Protein AF-A0A843GRK3-F1 (afdb_monomer_lite)

Structure (mmCIF, N/CA/C/O backbone):
data_AF-A0A843GRK3-F1
#
_entry.id   AF-A0A843GRK3-F1
#
loop_
_atom_site.group_PDB
_atom_site.id
_atom_site.type_symbol
_atom_site.label_atom_id
_atom_site.label_alt_id
_atom_site.label_comp_id
_atom_site.label_asym_id
_atom_site.label_entity_id
_atom_site.label_seq_id
_atom_site.pdbx_PDB_ins_code
_atom_site.Cartn_x
_atom_site.Cartn_y
_atom_site.Cartn_z
_atom_site.occupancy
_atom_site.B_iso_or_equiv
_atom_site.auth_seq_id
_atom_site.auth_comp_id
_atom_site.auth_asym_id
_atom_site.auth_atom_id
_atom_site.pdbx_PDB_model_num
ATOM 1 N N . MET A 1 1 ? -44.134 10.421 5.599 1.00 47.56 1 MET A N 1
ATOM 2 C CA . MET A 1 1 ? -42.743 10.461 6.089 1.00 47.56 1 MET A CA 1
ATOM 3 C C . MET A 1 1 ? -41.896 9.728 5.068 1.00 47.56 1 MET A C 1
ATOM 5 O O . MET A 1 1 ? -41.775 8.516 5.137 1.00 47.56 1 MET A O 1
ATOM 9 N N . ILE A 1 2 ? -41.442 10.441 4.043 1.00 48.81 2 ILE A N 1
ATOM 10 C CA . ILE A 1 2 ? -40.473 9.921 3.079 1.00 48.81 2 ILE A CA 1
ATOM 11 C C . ILE A 1 2 ? -39.260 10.805 3.314 1.00 48.81 2 ILE A C 1
ATOM 13 O O . ILE A 1 2 ? -39.297 11.988 2.995 1.00 48.81 2 ILE A O 1
ATOM 17 N N . SER A 1 3 ? -38.267 10.273 4.019 1.00 51.81 3 SER A N 1
ATOM 18 C CA . SER A 1 3 ? -36.992 10.953 4.215 1.00 51.81 3 SER A CA 1
ATOM 19 C C . SER A 1 3 ? -36.335 11.049 2.842 1.00 51.81 3 SER A C 1
ATOM 21 O O . SER A 1 3 ? -36.055 10.016 2.234 1.00 51.81 3 SER A O 1
ATOM 23 N N . ASN A 1 4 ? -36.220 12.274 2.323 1.00 56.16 4 ASN A N 1
ATOM 24 C CA . ASN A 1 4 ? -35.688 12.580 0.999 1.00 56.16 4 ASN A CA 1
ATOM 25 C C . ASN A 1 4 ? -34.422 11.767 0.710 1.00 56.16 4 ASN A C 1
ATOM 27 O O . ASN A 1 4 ? -33.422 11.877 1.413 1.00 56.16 4 ASN A O 1
ATOM 31 N N . ALA A 1 5 ? -34.464 11.003 -0.379 1.00 56.88 5 ALA A N 1
ATOM 32 C CA . ALA A 1 5 ? -33.323 10.335 -0.994 1.00 56.88 5 ALA A CA 1
ATOM 33 C C . ALA A 1 5 ? -32.427 11.340 -1.752 1.00 56.88 5 ALA A C 1
ATOM 35 O O . ALA A 1 5 ? -32.024 11.101 -2.887 1.00 56.88 5 ALA A O 1
ATOM 36 N N . GLU A 1 6 ? -32.148 12.486 -1.132 1.00 56.94 6 GLU A N 1
ATOM 37 C CA . GLU A 1 6 ? -31.267 13.541 -1.639 1.00 56.94 6 GLU A CA 1
ATOM 38 C C . GLU A 1 6 ? -30.058 13.690 -0.717 1.00 56.94 6 GLU A C 1
ATOM 40 O O . GLU A 1 6 ? -29.750 14.771 -0.229 1.00 56.94 6 GLU A O 1
ATOM 45 N N . GLU A 1 7 ? -29.348 12.596 -0.461 1.00 54.31 7 GLU A N 1
ATOM 46 C CA . GLU A 1 7 ? -28.034 12.690 0.160 1.00 54.31 7 GLU A CA 1
ATOM 47 C C . GLU A 1 7 ? -26.990 11.945 -0.672 1.00 54.31 7 GLU A C 1
ATOM 49 O O . GLU A 1 7 ? -27.136 10.784 -1.048 1.00 54.31 7 GLU A O 1
ATOM 54 N N . VAL A 1 8 ? -25.895 12.671 -0.900 1.00 54.28 8 VAL A N 1
ATOM 55 C CA . VAL A 1 8 ? -24.585 12.221 -1.382 1.00 54.28 8 VAL A CA 1
ATOM 56 C C . VAL A 1 8 ? -24.402 12.098 -2.901 1.00 54.28 8 VAL A C 1
ATOM 58 O O . VAL A 1 8 ? -23.843 11.137 -3.419 1.00 54.28 8 VAL A O 1
ATOM 61 N N . SER A 1 9 ? -24.711 13.174 -3.627 1.00 56.28 9 SER A N 1
ATOM 62 C CA . SER A 1 9 ? -23.979 13.506 -4.861 1.00 56.28 9 SER A CA 1
ATOM 63 C C . SER A 1 9 ? -23.009 14.666 -4.606 1.00 56.28 9 SER A C 1
ATOM 65 O O . SER A 1 9 ? -23.150 15.755 -5.156 1.00 56.28 9 SER A O 1
ATOM 67 N N . GLN A 1 10 ? -21.998 14.444 -3.760 1.00 49.47 10 GLN A N 1
ATOM 68 C CA . GLN A 1 10 ? -20.845 15.341 -3.649 1.00 49.47 10 GLN A CA 1
ATOM 69 C C . GLN A 1 10 ? -19.537 14.564 -3.822 1.00 49.47 10 GLN A C 1
ATOM 71 O O . GLN A 1 10 ? -19.000 13.966 -2.900 1.00 49.47 10 GLN A O 1
ATOM 76 N N . GLY A 1 11 ? -19.000 14.613 -5.042 1.00 45.84 11 GLY A N 1
ATOM 77 C CA . GLY A 1 11 ? -17.569 14.823 -5.251 1.00 45.84 11 GLY A CA 1
ATOM 78 C C . GLY A 1 11 ? -16.589 13.842 -4.606 1.00 45.84 11 GLY A C 1
ATOM 79 O O . GLY A 1 11 ? -15.593 14.290 -4.039 1.00 45.84 11 GLY A O 1
ATOM 80 N N . TYR A 1 12 ? -16.760 12.528 -4.771 1.00 50.28 12 TYR A N 1
ATOM 81 C CA . TYR A 1 12 ? -15.660 11.584 -4.532 1.00 50.28 12 TYR A CA 1
ATOM 82 C C . TYR A 1 12 ? -14.579 11.746 -5.617 1.00 50.28 12 TYR A C 1
ATOM 84 O O . TYR A 1 12 ? -14.384 10.889 -6.480 1.00 50.28 12 TYR A O 1
ATOM 92 N N . ARG A 1 13 ? -13.810 12.843 -5.563 1.00 57.78 13 ARG A N 1
ATOM 93 C CA . ARG A 1 13 ? -12.440 12.833 -6.079 1.00 57.78 13 ARG A CA 1
ATOM 94 C C . ARG A 1 13 ? -11.702 11.821 -5.215 1.00 57.78 13 ARG A C 1
ATOM 96 O O . ARG A 1 13 ? -11.226 12.172 -4.139 1.00 57.78 13 ARG A O 1
ATOM 103 N N . LYS A 1 14 ? -11.684 10.556 -5.650 1.00 67.38 14 LYS A N 1
ATOM 104 C CA . LYS A 1 14 ? -10.929 9.476 -5.010 1.00 67.38 14 LYS A CA 1
ATOM 105 C C . LYS A 1 14 ? -9.499 9.979 -4.832 1.00 67.38 14 LYS A C 1
ATOM 107 O O . LYS A 1 14 ? -8.753 10.080 -5.805 1.00 67.38 14 LYS A O 1
ATOM 112 N N . LYS A 1 15 ? -9.155 10.394 -3.609 1.00 80.88 15 LYS A N 1
ATOM 113 C CA . LYS A 1 15 ? -7.813 10.875 -3.288 1.00 80.88 15 LYS A CA 1
ATOM 114 C C . LYS A 1 15 ? -6.880 9.703 -3.551 1.00 80.88 15 LYS A C 1
ATOM 116 O O . LYS A 1 15 ? -7.153 8.593 -3.109 1.00 80.88 15 LYS A O 1
ATOM 121 N N . LEU A 1 16 ? -5.841 9.921 -4.344 1.00 87.19 16 LEU A N 1
ATOM 122 C CA . LEU A 1 16 ? -4.879 8.872 -4.646 1.00 87.19 16 LEU A CA 1
ATOM 123 C C . LEU A 1 16 ? -3.692 9.012 -3.711 1.00 87.19 16 LEU A C 1
ATOM 125 O O . LEU A 1 16 ? -3.147 10.103 -3.562 1.00 87.19 16 LEU A O 1
ATOM 129 N N . TYR A 1 17 ? -3.290 7.901 -3.113 1.00 87.69 17 TYR A N 1
ATOM 130 C CA . TYR A 1 17 ? -2.092 7.820 -2.300 1.00 87.69 17 TYR A CA 1
ATOM 131 C C . TYR A 1 17 ? -0.937 7.254 -3.138 1.00 87.69 17 TYR A C 1
ATOM 133 O O . TYR A 1 17 ? -1.005 6.086 -3.538 1.00 87.69 17 TYR A O 1
ATOM 141 N N . PRO A 1 18 ? 0.108 8.047 -3.443 1.00 90.06 18 PRO A N 1
ATOM 142 C CA . PRO A 1 18 ? 1.301 7.547 -4.110 1.00 90.06 18 PRO A CA 1
ATOM 143 C C . PRO A 1 18 ? 2.212 6.830 -3.107 1.00 90.06 18 PRO A C 1
ATOM 145 O O . PRO A 1 18 ? 2.688 7.410 -2.133 1.00 90.06 18 PRO A O 1
ATOM 148 N N . CYS A 1 19 ? 2.504 5.565 -3.376 1.00 89.81 19 CYS A N 1
ATOM 149 C CA . CYS A 1 19 ? 3.395 4.729 -2.588 1.00 89.81 19 CYS A CA 1
ATOM 150 C C . CYS A 1 19 ? 4.629 4.362 -3.414 1.00 89.81 19 CYS A C 1
ATOM 152 O O . CYS A 1 19 ? 4.516 3.827 -4.513 1.00 89.81 19 CYS A O 1
ATOM 154 N N . PHE A 1 20 ? 5.815 4.613 -2.864 1.00 89.81 20 PHE A N 1
ATOM 155 C CA . PHE A 1 20 ? 7.101 4.273 -3.490 1.00 89.81 20 PHE A CA 1
ATOM 156 C C . PHE A 1 20 ? 7.812 3.110 -2.788 1.00 89.81 20 PHE A C 1
ATOM 158 O O . PHE A 1 20 ? 8.864 2.660 -3.236 1.00 89.81 20 PHE A O 1
ATOM 165 N N . SER A 1 21 ? 7.279 2.648 -1.653 1.00 88.38 21 SER A N 1
ATOM 166 C CA . SER A 1 21 ? 7.928 1.631 -0.830 1.00 88.38 21 SER A CA 1
ATOM 167 C C . SER A 1 21 ? 7.387 0.242 -1.177 1.00 88.38 21 SER A C 1
ATOM 169 O O . SER A 1 21 ? 6.205 -0.019 -0.940 1.00 88.38 21 SER A O 1
ATOM 171 N N . PRO A 1 22 ? 8.224 -0.681 -1.684 1.00 88.88 22 PRO A N 1
ATOM 172 C CA . PRO A 1 22 ? 7.783 -2.037 -2.005 1.00 88.88 22 PRO A CA 1
ATOM 173 C C . PRO A 1 22 ? 7.341 -2.818 -0.758 1.00 88.88 22 PRO A C 1
ATOM 175 O O . PRO A 1 22 ? 6.467 -3.674 -0.856 1.00 88.88 22 PRO A O 1
ATOM 178 N N . ASN A 1 23 ? 7.893 -2.505 0.421 1.00 89.50 23 ASN A N 1
ATOM 179 C CA . ASN A 1 23 ? 7.482 -3.135 1.680 1.00 89.50 23 ASN A CA 1
ATOM 180 C C . ASN A 1 23 ? 6.081 -2.684 2.099 1.00 89.50 23 ASN A C 1
ATOM 182 O O . ASN A 1 23 ? 5.262 -3.512 2.480 1.00 89.50 23 ASN A O 1
ATOM 186 N N . LEU A 1 24 ? 5.788 -1.386 1.960 1.00 88.19 24 LEU A N 1
ATOM 187 C CA . LEU A 1 24 ? 4.450 -0.862 2.229 1.00 88.19 24 LEU A CA 1
ATOM 188 C C . LEU A 1 24 ? 3.430 -1.403 1.221 1.00 88.19 24 LEU A C 1
ATOM 190 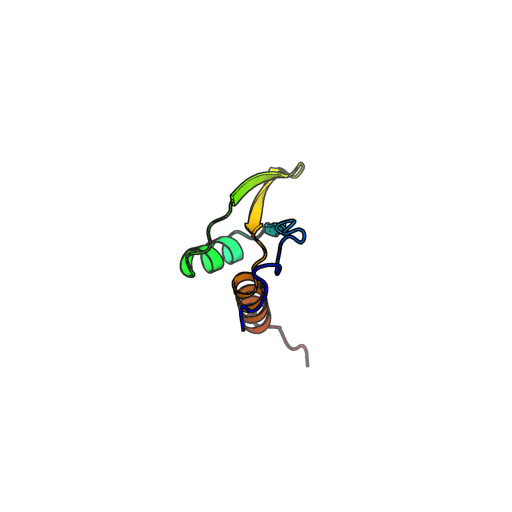O O . LEU A 1 24 ? 2.320 -1.746 1.602 1.00 88.19 24 LEU A O 1
ATOM 194 N N . LYS A 1 25 ? 3.817 -1.539 -0.054 1.00 91.12 25 LYS A N 1
ATOM 195 C CA . LYS A 1 25 ? 2.980 -2.180 -1.077 1.00 91.12 25 LYS A CA 1
ATOM 196 C C . LYS A 1 25 ? 2.587 -3.602 -0.661 1.00 91.12 25 LYS A C 1
ATOM 198 O O . LYS A 1 25 ? 1.404 -3.910 -0.650 1.00 91.12 25 LYS A O 1
ATOM 203 N N . LYS A 1 26 ? 3.560 -4.433 -0.269 1.00 90.56 26 LYS A N 1
ATOM 204 C CA . LYS A 1 26 ? 3.302 -5.810 0.185 1.00 90.56 26 LYS A CA 1
ATOM 205 C C . LYS A 1 26 ? 2.404 -5.864 1.420 1.00 90.56 26 LYS A C 1
ATOM 207 O O . LYS A 1 26 ? 1.553 -6.739 1.497 1.00 90.56 26 LYS A O 1
ATOM 212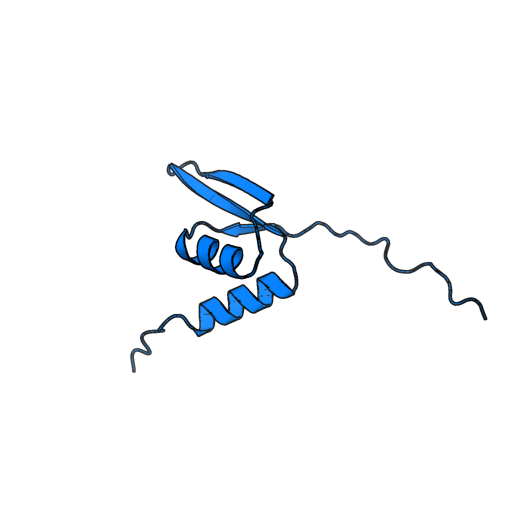 N N . PHE A 1 27 ? 2.592 -4.940 2.364 1.00 91.19 27 PHE A N 1
ATOM 213 C CA . PHE A 1 27 ? 1.729 -4.825 3.538 1.00 91.19 27 PHE A CA 1
ATOM 214 C C . PHE A 1 27 ? 0.282 -4.527 3.131 1.00 91.19 27 PHE A C 1
ATOM 216 O O . PHE A 1 27 ? -0.618 -5.259 3.511 1.00 91.19 27 PHE A O 1
ATOM 223 N N . LEU A 1 28 ? 0.061 -3.528 2.274 1.00 90.62 28 LEU A N 1
ATOM 224 C CA . LEU A 1 28 ? -1.279 -3.213 1.770 1.00 90.62 28 LEU A CA 1
ATOM 225 C C . LEU A 1 28 ? -1.892 -4.393 0.991 1.00 90.62 28 LEU A C 1
ATOM 227 O O . LEU A 1 28 ? -3.050 -4.733 1.216 1.00 90.62 28 LEU A O 1
ATOM 231 N N . GLU A 1 29 ? -1.111 -5.081 0.153 1.00 90.56 29 GLU A N 1
ATOM 232 C CA . GLU A 1 29 ? -1.570 -6.270 -0.583 1.00 90.56 29 GLU A CA 1
ATOM 233 C C . GLU A 1 29 ? -1.978 -7.420 0.356 1.00 90.56 29 GLU A C 1
ATOM 235 O O . GLU A 1 29 ? -2.957 -8.109 0.076 1.00 90.56 29 GLU A O 1
ATOM 240 N N . ALA A 1 30 ? -1.294 -7.600 1.493 1.00 91.12 30 ALA A N 1
ATOM 241 C CA . ALA A 1 30 ? -1.670 -8.586 2.512 1.00 91.12 30 ALA A CA 1
ATOM 242 C C . ALA A 1 30 ? -3.014 -8.264 3.192 1.00 91.12 30 ALA A C 1
ATOM 244 O O . ALA A 1 30 ? -3.702 -9.172 3.651 1.00 91.12 30 ALA A O 1
ATOM 245 N N . HIS A 1 31 ? -3.411 -6.990 3.204 1.00 89.44 31 HIS A N 1
ATOM 246 C CA . HIS A 1 31 ? -4.709 -6.522 3.690 1.00 89.44 31 HIS A CA 1
ATOM 247 C C . HIS A 1 31 ? -5.757 -6.397 2.565 1.00 89.44 31 HIS A C 1
ATOM 249 O O . HIS A 1 31 ? -6.757 -5.710 2.731 1.00 89.44 31 HIS A O 1
ATOM 255 N N . ASN A 1 32 ? -5.564 -7.079 1.426 1.00 90.81 32 ASN A N 1
ATOM 256 C CA . ASN A 1 32 ? -6.444 -7.048 0.244 1.00 90.81 32 ASN A CA 1
ATOM 257 C C . ASN A 1 32 ? -6.544 -5.681 -0.458 1.00 90.81 32 ASN A C 1
ATOM 259 O O . ASN A 1 32 ? -7.445 -5.449 -1.265 1.00 90.81 32 ASN A O 1
ATOM 263 N N . ILE A 1 33 ? -5.588 -4.785 -0.214 1.00 90.31 33 ILE A N 1
ATOM 264 C CA . ILE A 1 33 ? -5.542 -3.468 -0.845 1.00 90.31 33 ILE A CA 1
ATOM 265 C C . ILE A 1 33 ? -4.561 -3.509 -2.010 1.00 90.31 33 ILE A C 1
ATOM 267 O O . ILE A 1 33 ? -3.341 -3.558 -1.845 1.00 90.31 33 ILE A O 1
ATOM 271 N N . VAL A 1 34 ? -5.112 -3.444 -3.219 1.00 90.00 34 VAL A N 1
ATOM 272 C CA . VAL A 1 34 ? -4.345 -3.461 -4.466 1.00 90.00 34 VAL A CA 1
ATOM 273 C C . VAL A 1 34 ? -4.190 -2.055 -5.052 1.00 90.00 34 VAL A C 1
ATOM 275 O O . VAL A 1 34 ? -5.093 -1.218 -4.937 1.00 90.00 34 VAL A O 1
ATOM 278 N N . PRO A 1 35 ? -3.049 -1.752 -5.693 1.00 90.94 35 PRO A N 1
ATOM 279 C CA . PRO A 1 35 ? -2.869 -0.474 -6.361 1.00 90.94 35 PRO A CA 1
ATOM 280 C C . PRO A 1 35 ? -3.765 -0.383 -7.599 1.00 90.94 35 PRO A C 1
ATOM 282 O O . PRO A 1 35 ? -3.852 -1.318 -8.389 1.00 90.94 35 PRO A O 1
ATOM 285 N N . ILE A 1 36 ? -4.379 0.780 -7.810 1.00 90.81 36 ILE A N 1
ATOM 286 C CA . ILE A 1 36 ? -5.225 1.035 -8.985 1.00 90.81 36 ILE A CA 1
ATOM 287 C C . ILE A 1 36 ? -4.416 1.284 -10.256 1.00 90.81 36 ILE A C 1
ATOM 289 O O . ILE A 1 36 ? -4.909 1.087 -11.361 1.00 90.81 36 ILE A O 1
ATOM 293 N N . LYS A 1 37 ? -3.186 1.776 -10.102 1.00 89.19 37 LYS A N 1
ATOM 294 C CA . LYS A 1 37 ? -2.242 1.988 -11.196 1.00 89.19 37 LYS A CA 1
ATOM 295 C C . LYS A 1 37 ? -0.823 2.014 -10.655 1.00 89.19 37 LYS A C 1
ATOM 297 O O . LYS A 1 37 ? -0.583 2.447 -9.527 1.00 89.19 37 LYS A O 1
ATOM 302 N N . SER A 1 38 ? 0.121 1.609 -11.486 1.00 91.81 38 SER A N 1
ATOM 303 C CA . SER A 1 38 ? 1.541 1.867 -11.288 1.00 91.81 38 SER A CA 1
ATOM 304 C C . SER A 1 38 ? 2.032 2.834 -12.360 1.00 91.81 38 SER A C 1
ATOM 306 O O . SER A 1 38 ? 1.516 2.864 -13.475 1.00 91.81 38 SER A O 1
ATOM 308 N N . ALA A 1 39 ? 3.015 3.654 -12.016 1.00 88.88 39 ALA A N 1
ATOM 309 C CA . ALA A 1 39 ? 3.736 4.477 -12.974 1.00 88.88 39 ALA A CA 1
ATOM 310 C C . ALA A 1 39 ? 5.230 4.415 -12.672 1.00 88.88 39 ALA A C 1
ATOM 312 O O . ALA A 1 39 ? 5.642 4.117 -11.548 1.00 88.88 39 ALA A O 1
ATOM 313 N N . GLN A 1 40 ? 6.047 4.705 -13.675 1.00 90.62 40 GLN A N 1
ATOM 314 C CA . GLN A 1 40 ? 7.475 4.883 -13.480 1.00 90.62 40 GLN A CA 1
ATOM 315 C C . GLN A 1 40 ? 7.746 6.369 -13.232 1.00 90.62 40 GLN A C 1
ATOM 317 O O . GLN A 1 40 ? 7.384 7.219 -14.038 1.00 90.62 40 GLN A O 1
ATOM 322 N N . HIS A 1 41 ? 8.341 6.685 -12.088 1.00 85.88 41 HIS A N 1
ATOM 323 C CA . HIS A 1 41 ? 8.854 8.015 -11.784 1.00 85.88 41 HIS A CA 1
ATOM 324 C C . HIS A 1 41 ? 10.135 8.266 -12.596 1.00 85.88 41 HIS A C 1
ATOM 326 O O . HIS A 1 41 ? 10.882 7.318 -12.843 1.00 85.88 41 HIS A O 1
ATOM 332 N N . GLU A 1 42 ? 10.457 9.526 -12.912 1.00 85.25 42 GLU A N 1
ATOM 333 C CA . GLU A 1 42 ? 11.677 9.921 -13.657 1.00 85.25 42 GLU A CA 1
ATOM 334 C C . GLU A 1 42 ? 12.969 9.297 -13.106 1.00 85.25 42 GLU A C 1
ATOM 336 O O . GLU A 1 42 ? 13.877 8.930 -13.843 1.00 85.25 42 GLU A O 1
ATOM 341 N N . ASN A 1 43 ? 13.005 9.053 -11.796 1.00 84.25 43 ASN A N 1
ATOM 342 C CA . ASN A 1 43 ? 14.125 8.436 -11.086 1.00 84.25 43 ASN A CA 1
ATOM 343 C C . ASN A 1 43 ? 14.216 6.907 -11.279 1.00 84.25 43 ASN A C 1
ATOM 345 O O . ASN A 1 43 ? 14.808 6.224 -10.444 1.00 84.25 43 ASN A O 1
ATOM 349 N N . LYS A 1 44 ? 13.568 6.347 -12.311 1.00 84.94 44 LYS A N 1
ATOM 350 C CA . LYS A 1 44 ? 13.405 4.900 -12.564 1.00 84.94 44 LYS A CA 1
ATOM 351 C C . LYS A 1 44 ? 12.753 4.121 -11.411 1.00 84.94 44 LYS A C 1
ATOM 353 O O . LYS A 1 44 ? 12.816 2.894 -11.372 1.00 84.94 44 LYS A O 1
ATOM 358 N N . LYS A 1 45 ? 12.111 4.816 -10.468 1.00 86.38 45 LYS A N 1
ATOM 359 C CA . LYS A 1 45 ? 11.404 4.202 -9.337 1.00 86.38 45 LYS A CA 1
ATOM 360 C C . LYS A 1 45 ? 9.962 3.915 -9.725 1.00 86.38 45 LYS A C 1
ATOM 362 O O . LYS A 1 45 ? 9.303 4.773 -10.304 1.00 86.38 45 LYS A O 1
ATOM 367 N N . THR A 1 46 ? 9.452 2.745 -9.366 1.00 89.94 46 THR A N 1
ATOM 368 C CA . THR A 1 46 ? 8.027 2.439 -9.521 1.00 89.94 46 THR A CA 1
ATOM 369 C C . THR A 1 46 ? 7.240 3.132 -8.417 1.00 89.94 46 THR A C 1
ATOM 371 O O . THR A 1 46 ? 7.567 2.995 -7.239 1.00 89.94 46 THR A O 1
ATOM 374 N N . VAL A 1 47 ? 6.203 3.873 -8.798 1.00 92.12 47 VAL A N 1
ATOM 375 C CA . VAL A 1 47 ? 5.199 4.391 -7.874 1.00 92.12 47 VAL A CA 1
ATOM 376 C C . VAL A 1 47 ? 3.902 3.620 -8.074 1.00 92.12 47 VAL A C 1
ATOM 378 O O . VAL A 1 47 ? 3.471 3.381 -9.201 1.00 92.12 47 VAL A O 1
ATOM 381 N N . TRP A 1 48 ? 3.278 3.225 -6.975 1.00 93.31 48 TRP A N 1
ATOM 382 C CA . TRP A 1 48 ? 1.986 2.557 -6.944 1.00 93.31 48 TRP A CA 1
ATOM 383 C C . TRP A 1 48 ? 0.960 3.513 -6.358 1.00 93.31 48 TRP A C 1
ATOM 385 O O . TRP A 1 48 ? 1.164 4.054 -5.275 1.00 93.31 48 TRP A O 1
ATOM 395 N N . PHE A 1 49 ? -0.136 3.743 -7.067 1.00 90.88 49 PHE A N 1
ATOM 396 C CA . PHE A 1 49 ? -1.214 4.596 -6.595 1.00 90.88 49 PHE A CA 1
ATOM 397 C C . PHE A 1 49 ? -2.323 3.739 -6.005 1.00 90.88 49 PHE A C 1
ATOM 399 O O . PHE A 1 49 ? -2.839 2.842 -6.669 1.00 90.88 49 PHE A O 1
ATOM 406 N N . PHE A 1 50 ? -2.712 4.058 -4.780 1.00 90.62 50 PHE A N 1
ATOM 407 C CA . PHE A 1 50 ? -3.809 3.420 -4.063 1.00 90.62 50 PHE A CA 1
ATOM 408 C C . PHE A 1 50 ? -4.978 4.395 -3.926 1.00 90.62 50 PHE A C 1
ATOM 410 O O . PHE A 1 50 ? -4.775 5.611 -3.930 1.00 90.62 50 PHE A O 1
ATOM 417 N N . VAL A 1 51 ? -6.203 3.882 -3.810 1.00 89.06 51 VAL A N 1
ATOM 418 C CA . VAL A 1 51 ? -7.351 4.720 -3.438 1.00 89.06 51 VAL A CA 1
ATOM 419 C C . VAL A 1 51 ? -7.242 5.010 -1.952 1.00 89.06 51 VAL A C 1
ATOM 421 O O . VAL A 1 51 ? -7.228 4.086 -1.154 1.00 89.06 51 VAL A O 1
ATOM 424 N N . LEU A 1 52 ? -7.164 6.281 -1.576 1.00 86.31 52 LEU A N 1
ATOM 425 C CA . LEU A 1 52 ? -7.166 6.688 -0.181 1.00 86.31 52 LEU A CA 1
ATOM 426 C C . LEU A 1 52 ? -8.588 6.535 0.373 1.00 86.31 52 LEU A C 1
ATOM 428 O O . LEU A 1 52 ? -9.443 7.404 0.188 1.00 86.31 52 LEU A O 1
ATOM 432 N N . THR A 1 53 ? -8.826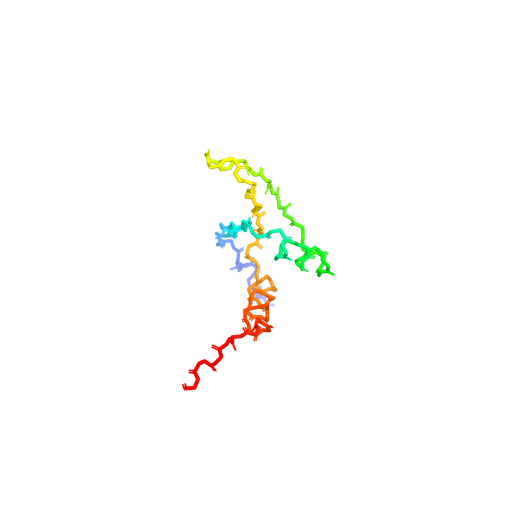 5.395 1.007 1.00 86.69 53 THR A N 1
ATOM 433 C CA . THR A 1 53 ? -10.007 5.101 1.821 1.00 86.69 53 THR A CA 1
ATOM 434 C C . THR A 1 53 ? -9.670 5.273 3.302 1.00 86.69 53 THR A C 1
ATOM 436 O O . THR A 1 53 ? -8.498 5.396 3.669 1.00 86.69 53 THR A O 1
ATOM 439 N N . ASP A 1 54 ? -10.695 5.282 4.156 1.00 86.75 54 ASP A N 1
ATOM 440 C CA . ASP A 1 54 ? -10.505 5.321 5.610 1.00 86.75 54 ASP A CA 1
ATOM 441 C C . ASP A 1 54 ? -9.644 4.138 6.092 1.00 86.75 54 ASP A C 1
ATOM 443 O O . ASP A 1 54 ? -8.659 4.326 6.799 1.00 86.75 54 ASP A O 1
ATOM 447 N N . GLU A 1 55 ? -9.910 2.943 5.559 1.00 87.31 55 GLU A N 1
ATOM 448 C CA . GLU A 1 55 ? -9.139 1.721 5.811 1.00 87.31 55 GLU A CA 1
ATOM 449 C C . GLU A 1 55 ? -7.652 1.864 5.445 1.00 87.31 55 GLU A C 1
ATOM 451 O O . GLU A 1 55 ? -6.775 1.567 6.256 1.00 87.31 55 GLU A O 1
ATOM 456 N N . VAL A 1 56 ? -7.342 2.398 4.256 1.00 87.56 56 VAL A N 1
ATOM 457 C CA . VAL A 1 56 ? -5.951 2.672 3.855 1.00 87.56 56 VAL A CA 1
ATOM 458 C C . VAL A 1 56 ? -5.295 3.653 4.825 1.00 87.56 56 VAL A C 1
ATOM 460 O O . VAL A 1 56 ? -4.139 3.464 5.195 1.00 87.56 56 VAL A O 1
ATOM 463 N N . SER A 1 57 ? -6.012 4.690 5.262 1.00 89.25 57 SER A N 1
ATOM 464 C CA . SER A 1 57 ? -5.492 5.669 6.223 1.00 89.25 57 SER A CA 1
ATOM 465 C C . SER A 1 57 ? -5.168 5.033 7.581 1.00 89.25 57 SER A C 1
ATOM 467 O O . SER A 1 57 ? -4.121 5.327 8.168 1.00 89.25 57 SER A O 1
ATOM 469 N N . GLN A 1 58 ? -6.021 4.126 8.062 1.00 90.25 58 GLN A N 1
ATOM 470 C CA . GLN A 1 58 ? -5.792 3.378 9.300 1.00 90.25 58 GLN A CA 1
ATOM 471 C C . GLN A 1 58 ? -4.572 2.459 9.176 1.00 90.25 58 GLN A C 1
ATOM 473 O O . GLN A 1 58 ? -3.677 2.508 10.019 1.00 90.25 58 GLN A O 1
ATOM 478 N N . LEU A 1 59 ? -4.461 1.705 8.081 1.00 90.44 59 LEU A N 1
ATOM 479 C CA . LEU A 1 59 ? -3.328 0.810 7.828 1.00 90.44 59 LEU A CA 1
ATOM 480 C C . LEU A 1 59 ? -2.002 1.558 7.663 1.00 90.44 59 LEU A C 1
ATOM 482 O O . LEU A 1 59 ? -0.967 1.113 8.154 1.00 90.44 59 LEU A O 1
ATOM 486 N N . LEU A 1 60 ? -2.011 2.725 7.013 1.00 88.31 60 LEU A N 1
ATOM 487 C CA . LEU A 1 60 ? -0.835 3.597 6.927 1.00 88.31 60 LEU A CA 1
ATOM 488 C C . LEU A 1 60 ? -0.397 4.101 8.308 1.00 88.31 60 LEU A C 1
ATOM 490 O O . LEU A 1 60 ? 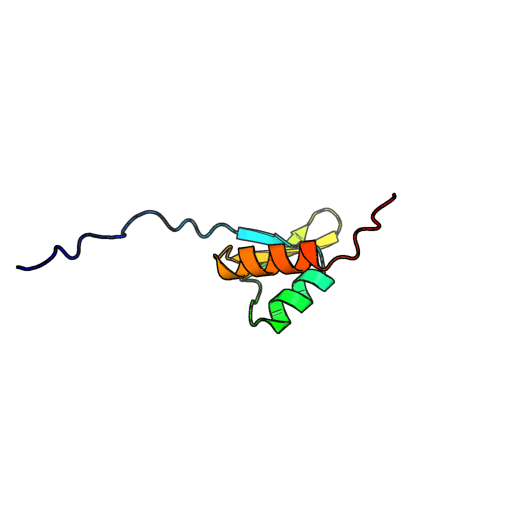0.805 4.225 8.571 1.00 88.31 60 LEU A O 1
ATOM 494 N N . THR A 1 61 ? -1.363 4.379 9.184 1.00 89.75 61 THR A N 1
ATOM 495 C CA . THR A 1 61 ? -1.118 4.792 10.569 1.00 89.75 61 THR A CA 1
ATOM 496 C C . THR A 1 61 ? -0.534 3.638 11.378 1.00 89.75 61 THR A C 1
ATOM 498 O O . THR A 1 61 ? 0.511 3.807 12.004 1.00 89.75 61 THR A O 1
ATOM 501 N N . GLU A 1 62 ? -1.127 2.446 11.294 1.00 89.06 62 GLU A N 1
ATOM 502 C CA . GLU A 1 62 ? -0.620 1.232 11.940 1.00 89.06 62 GLU A CA 1
ATOM 503 C C . GLU A 1 62 ? 0.803 0.909 11.478 1.00 89.06 62 GLU A C 1
ATOM 505 O O . GLU A 1 62 ? 1.698 0.744 12.305 1.00 89.06 62 GLU A O 1
ATOM 510 N N . TRP A 1 63 ? 1.050 0.926 10.167 1.00 86.44 63 TRP A N 1
ATOM 511 C CA . TRP A 1 63 ? 2.376 0.716 9.593 1.00 86.44 63 TRP A CA 1
ATOM 512 C C . TRP A 1 63 ? 3.402 1.739 10.087 1.00 86.44 63 TRP A C 1
ATOM 514 O O . TRP A 1 63 ? 4.569 1.412 10.296 1.00 86.44 63 TRP A O 1
ATOM 524 N N . THR A 1 64 ? 2.995 2.997 10.260 1.00 85.25 64 THR A N 1
ATOM 525 C CA . THR A 1 64 ? 3.886 4.054 10.756 1.00 85.25 64 THR A CA 1
ATOM 526 C C . THR A 1 64 ? 4.195 3.879 12.239 1.00 85.25 64 THR A C 1
ATOM 528 O O . THR A 1 64 ? 5.351 4.038 12.622 1.00 85.25 64 THR A O 1
ATOM 531 N N . ASN A 1 65 ? 3.207 3.489 13.045 1.00 83.38 65 ASN A N 1
ATOM 532 C CA . ASN A 1 65 ? 3.369 3.230 14.476 1.00 83.38 65 ASN A CA 1
ATOM 533 C C . ASN A 1 65 ? 4.163 1.948 14.770 1.00 83.38 65 ASN A C 1
ATOM 535 O O . ASN A 1 65 ? 4.915 1.910 15.737 1.00 83.38 65 ASN A O 1
ATOM 539 N N . ASN A 1 66 ? 4.033 0.915 13.930 1.00 77.38 66 ASN A N 1
ATOM 540 C CA . ASN A 1 66 ? 4.779 -0.342 14.057 1.00 77.38 66 ASN A CA 1
ATOM 541 C C . ASN A 1 66 ? 6.196 -0.285 13.475 1.00 77.38 66 ASN A C 1
ATOM 543 O O . ASN A 1 66 ? 6.962 -1.241 13.621 1.00 77.38 66 ASN A O 1
ATOM 547 N N . LYS A 1 67 ? 6.592 0.813 12.816 1.00 70.81 67 LYS A N 1
ATOM 548 C CA . LYS A 1 67 ? 8.013 0.993 12.515 1.00 70.81 67 LYS A CA 1
ATOM 549 C C . LYS A 1 67 ? 8.741 1.094 13.849 1.00 70.81 67 LYS A C 1
ATOM 551 O O . LYS A 1 67 ? 8.326 1.911 14.668 1.00 70.81 67 LYS A O 1
ATOM 556 N N . PRO A 1 68 ? 9.833 0.338 14.064 1.00 60.00 68 PRO A N 1
ATOM 557 C CA . PRO A 1 68 ? 10.703 0.565 15.201 1.00 60.00 68 PRO A CA 1
ATOM 558 C C . PRO A 1 68 ? 11.288 1.964 15.029 1.00 60.00 68 PRO A C 1
ATOM 560 O O . PRO A 1 68 ? 12.305 2.170 14.363 1.00 60.00 68 PRO A O 1
ATOM 563 N N . THR A 1 69 ? 10.597 2.962 15.568 1.00 56.22 69 THR A N 1
ATOM 564 C CA . THR A 1 69 ? 11.169 4.268 15.792 1.00 56.22 69 THR A CA 1
ATOM 565 C C . THR A 1 69 ? 12.314 3.974 16.741 1.00 56.22 69 THR A C 1
ATOM 567 O O . THR A 1 69 ? 12.122 3.486 17.855 1.00 56.22 69 THR A O 1
ATOM 570 N N . LYS A 1 70 ? 13.551 4.159 16.271 1.00 54.59 70 LYS A N 1
ATOM 571 C CA . LYS A 1 70 ? 14.660 4.332 17.200 1.00 54.59 70 LYS A CA 1
ATOM 572 C C . LYS A 1 70 ? 14.272 5.557 18.014 1.00 54.59 70 LYS A C 1
ATOM 574 O O . LYS A 1 70 ? 14.481 6.679 17.565 1.00 54.59 70 LYS A O 1
ATOM 579 N N . VAL A 1 71 ? 13.632 5.332 19.156 1.00 54.66 71 VAL A N 1
ATOM 580 C CA . VAL A 1 71 ? 13.495 6.329 20.202 1.00 54.66 71 VAL A CA 1
ATOM 581 C C . VAL A 1 71 ? 14.932 6.566 20.643 1.00 54.66 71 VAL A C 1
ATOM 583 O O . VAL A 1 71 ? 15.496 5.799 21.421 1.00 54.66 71 VAL A O 1
ATOM 586 N N . VAL A 1 72 ? 15.588 7.532 20.003 1.00 52.84 72 VAL A N 1
ATOM 587 C CA . VAL A 1 72 ? 16.842 8.074 20.507 1.00 52.84 72 VAL A CA 1
ATOM 588 C C . VAL A 1 72 ? 16.428 8.809 21.774 1.00 52.84 72 VAL A C 1
ATOM 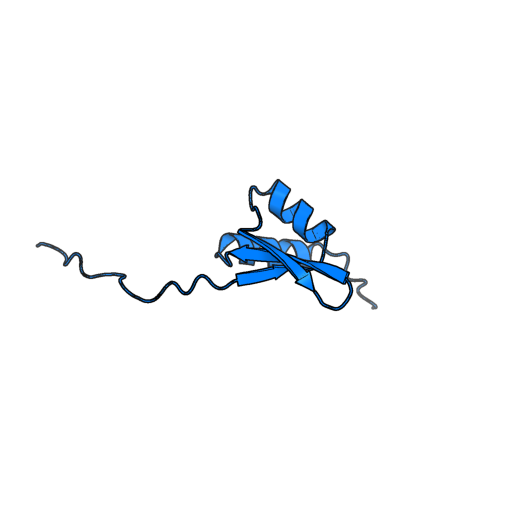590 O O . VAL A 1 72 ? 15.752 9.834 21.702 1.00 52.84 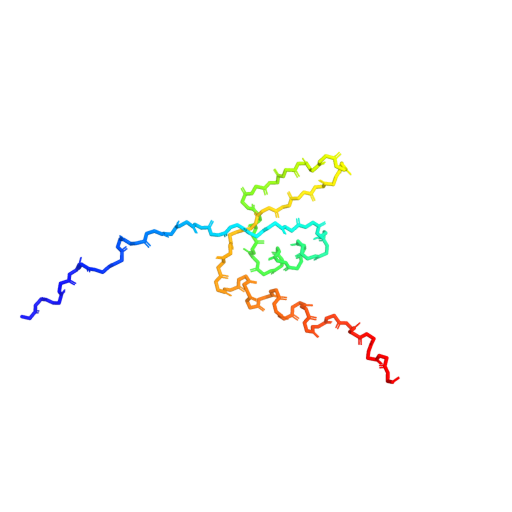72 VAL A O 1
ATOM 593 N N . LYS A 1 73 ? 16.691 8.150 22.902 1.00 43.28 73 LYS A N 1
ATOM 594 C CA . LYS A 1 73 ? 16.557 8.688 24.254 1.00 43.28 73 LYS A CA 1
ATOM 595 C C . LYS A 1 73 ? 17.463 9.897 24.437 1.00 43.28 73 LYS A C 1
ATOM 597 O O . LYS A 1 73 ? 18.574 9.869 23.860 1.00 43.28 73 LYS A O 1
#

Radius of gyration: 17.22 Å; chains: 1; bounding box: 60×24×38 Å

pLDDT: mean 78.79, std 15.93, range [43.28, 93.31]

Sequence (73 aa):
MISNAEEVSQGYRKKLYPCFSPNLKKFLEAHNIVPIKSAQHENKKTVWFFVLTDEVSQLLTEWTNNKPTKVVK

Secondary structure (DSSP, 8-state):
----S----S-----EEEE--HHHHHHHHHTT---SEEEE-TTS-EEEEEE--HHHHHHHHHHHHTS------

Foldseek 3Di:
DDDDPPDDPDDPPQDKDKDQDVVLQVQCVVVVWHFPDWDQDPVRTIIGIGRDDPVNVVSVVVVVVPPPPPPPD